Protein AF-U2RLV4-F1 (afdb_monomer)

Structure (mmCIF, N/CA/C/O backbone):
data_AF-U2RLV4-F1
#
_entry.id   AF-U2RLV4-F1
#
loop_
_atom_site.group_PDB
_atom_site.id
_atom_site.type_symbol
_atom_site.label_atom_id
_atom_site.label_alt_id
_atom_site.label_comp_id
_atom_site.label_asym_id
_atom_site.label_entity_id
_atom_site.label_seq_id
_atom_site.pdbx_PDB_ins_code
_atom_site.Cartn_x
_atom_site.Cartn_y
_atom_site.Cartn_z
_atom_site.occupancy
_atom_site.B_iso_or_equiv
_atom_site.auth_seq_id
_atom_site.auth_comp_id
_atom_site.auth_asym_id
_atom_site.auth_atom_id
_atom_site.pdbx_PDB_model_num
ATOM 1 N N . MET A 1 1 ? -2.479 2.840 -6.344 1.00 56.41 1 MET A N 1
ATOM 2 C CA . MET A 1 1 ? -1.034 2.543 -6.340 1.00 56.41 1 MET A CA 1
ATOM 3 C C . MET A 1 1 ? -0.301 3.796 -5.930 1.00 56.41 1 MET A C 1
ATOM 5 O O . MET A 1 1 ? -0.699 4.867 -6.366 1.00 56.41 1 MET A O 1
ATOM 9 N N . THR A 1 2 ? 0.733 3.680 -5.108 1.00 77.38 2 THR A N 1
ATOM 10 C CA . THR A 1 2 ? 1.721 4.752 -4.948 1.00 77.38 2 THR A CA 1
ATOM 11 C C . THR A 1 2 ? 2.861 4.462 -5.911 1.00 77.38 2 THR A C 1
ATOM 13 O O . THR A 1 2 ? 3.389 3.351 -5.895 1.00 77.38 2 THR A O 1
ATOM 16 N N . VAL A 1 3 ? 3.239 5.420 -6.756 1.00 85.50 3 VAL A N 1
ATOM 17 C CA . VAL A 1 3 ? 4.430 5.265 -7.601 1.00 85.50 3 VAL A CA 1
ATOM 18 C C . VAL A 1 3 ? 5.650 5.287 -6.683 1.00 85.50 3 VAL A C 1
ATOM 20 O O . VAL A 1 3 ? 5.864 6.255 -5.956 1.00 85.50 3 VAL A O 1
ATOM 23 N N . SER A 1 4 ? 6.410 4.191 -6.647 1.00 91.88 4 SER A N 1
ATOM 24 C CA . SER A 1 4 ? 7.590 4.095 -5.784 1.00 91.88 4 SER A CA 1
ATOM 25 C C . SER A 1 4 ? 8.798 4.779 -6.425 1.00 91.88 4 SER A C 1
ATOM 27 O O . SER A 1 4 ? 8.940 4.780 -7.647 1.00 91.88 4 SER A O 1
ATOM 29 N N . GLY A 1 5 ? 9.730 5.280 -5.607 1.00 94.44 5 GLY A N 1
ATOM 30 C CA . GLY A 1 5 ? 11.005 5.807 -6.113 1.00 94.44 5 GLY A CA 1
ATOM 31 C C . GLY A 1 5 ? 11.804 4.774 -6.920 1.00 94.44 5 GLY A C 1
ATOM 32 O O . GLY A 1 5 ? 12.506 5.138 -7.855 1.00 94.44 5 GLY A O 1
ATOM 33 N N . ARG A 1 6 ? 11.631 3.473 -6.634 1.00 95.19 6 ARG A N 1
ATOM 34 C CA . ARG A 1 6 ? 12.241 2.380 -7.412 1.00 95.19 6 ARG A CA 1
ATOM 35 C C . ARG A 1 6 ? 11.686 2.299 -8.831 1.00 95.19 6 ARG A C 1
ATOM 37 O O . ARG A 1 6 ? 12.450 2.083 -9.760 1.00 95.19 6 ARG A O 1
ATOM 44 N N . PHE A 1 7 ? 10.379 2.496 -9.000 1.00 96.31 7 PHE A N 1
ATOM 45 C CA . PHE A 1 7 ? 9.758 2.522 -10.324 1.00 96.31 7 PHE A CA 1
ATOM 46 C C . PHE A 1 7 ? 10.239 3.727 -11.141 1.00 96.31 7 PHE A C 1
ATOM 48 O O . PHE A 1 7 ? 10.551 3.590 -12.319 1.00 96.31 7 PHE A O 1
ATOM 55 N N . VAL A 1 8 ? 10.377 4.892 -10.498 1.00 96.69 8 VAL A N 1
ATOM 56 C CA . VAL A 1 8 ? 10.951 6.089 -11.136 1.00 96.69 8 VAL A CA 1
ATOM 57 C C . VAL A 1 8 ? 12.406 5.850 -11.545 1.00 96.69 8 VAL A C 1
ATOM 59 O O . VAL A 1 8 ? 12.776 6.164 -12.671 1.00 96.69 8 VAL A O 1
ATOM 62 N N . ALA A 1 9 ? 13.217 5.248 -10.671 1.00 97.81 9 ALA A N 1
ATOM 63 C CA . ALA A 1 9 ? 14.601 4.898 -10.986 1.00 97.81 9 ALA A CA 1
ATOM 64 C C . ALA A 1 9 ? 14.698 3.887 -12.141 1.00 97.81 9 ALA A C 1
ATOM 66 O O . ALA A 1 9 ? 15.539 4.050 -13.019 1.00 97.81 9 ALA A O 1
ATOM 67 N N . LEU A 1 10 ? 13.813 2.883 -12.179 1.00 97.62 10 LEU A N 1
ATOM 68 C CA . LEU A 1 10 ? 13.721 1.928 -13.287 1.00 97.62 10 LEU A CA 1
ATOM 69 C C . LEU A 1 10 ? 13.411 2.639 -14.609 1.00 97.62 10 LEU A C 1
ATOM 71 O O . LEU A 1 10 ? 14.068 2.376 -15.612 1.00 97.62 10 LEU A O 1
ATOM 75 N N . LEU A 1 11 ? 12.451 3.565 -14.611 1.00 97.88 11 LEU A N 1
ATOM 76 C CA . LEU A 1 11 ? 12.132 4.358 -15.794 1.00 97.88 11 LEU A CA 1
ATOM 77 C C . LEU A 1 11 ? 13.333 5.215 -16.229 1.00 97.88 11 LEU A C 1
ATOM 79 O O . LEU A 1 11 ? 13.688 5.213 -17.405 1.00 97.88 11 LEU A O 1
ATOM 83 N N . ALA A 1 12 ? 13.992 5.887 -15.280 1.00 98.19 12 ALA A N 1
ATOM 84 C CA . ALA A 1 12 ? 15.167 6.719 -15.535 1.00 98.19 12 ALA A CA 1
ATOM 85 C C . ALA A 1 12 ? 16.367 5.919 -16.073 1.00 98.19 12 ALA A C 1
ATOM 87 O O . ALA A 1 12 ? 17.114 6.426 -16.906 1.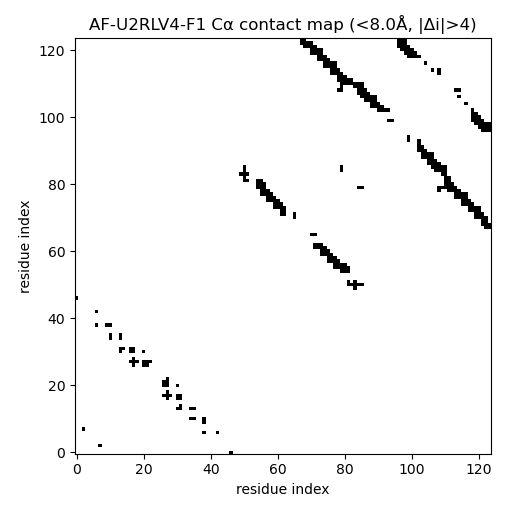00 98.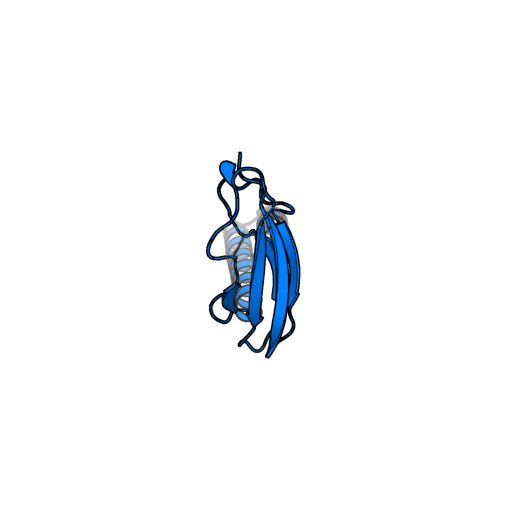19 12 ALA A O 1
ATOM 88 N N . LEU A 1 13 ? 16.528 4.656 -15.666 1.00 98.44 13 LEU A N 1
ATOM 89 C CA . LEU A 1 13 ? 17.571 3.765 -16.188 1.00 98.44 13 LEU A CA 1
ATOM 90 C C . LEU A 1 13 ? 17.461 3.567 -17.712 1.00 98.44 13 LEU A C 1
ATOM 92 O O . LEU A 1 13 ? 18.463 3.294 -18.369 1.00 98.44 13 LEU A O 1
ATOM 96 N N . GLY A 1 14 ? 16.276 3.781 -18.290 1.00 97.38 14 GLY A N 1
ATOM 97 C CA . GLY A 1 14 ? 16.047 3.754 -19.736 1.00 97.38 14 GLY A CA 1
ATOM 98 C C . GLY A 1 14 ? 16.853 4.784 -20.522 1.00 97.38 14 GLY A C 1
ATOM 99 O O . GLY A 1 14 ? 17.055 4.606 -21.719 1.00 97.38 14 GLY A O 1
ATOM 100 N N . VAL A 1 15 ? 17.386 5.820 -19.864 1.00 97.88 15 VAL A N 1
ATOM 101 C CA . VAL A 1 15 ? 18.325 6.763 -20.490 1.00 97.88 15 VAL A CA 1
ATOM 102 C C . VAL A 1 15 ? 19.571 6.039 -21.007 1.00 97.88 15 VAL A C 1
ATOM 104 O O . VAL A 1 15 ? 20.084 6.397 -22.061 1.00 97.88 15 VAL A O 1
ATOM 107 N N . VAL A 1 16 ? 20.034 4.992 -20.317 1.00 98.06 16 VAL A N 1
ATOM 108 C CA . VAL A 1 16 ? 21.256 4.262 -20.684 1.00 98.06 16 VAL A CA 1
ATOM 109 C C . VAL A 1 16 ? 21.163 3.654 -22.092 1.00 98.06 16 VAL A C 1
ATOM 111 O O . VAL A 1 16 ? 21.971 4.038 -22.938 1.00 98.06 16 VAL A O 1
ATOM 114 N N . PRO A 1 17 ? 20.201 2.763 -22.411 1.00 96.19 17 PRO A N 1
ATOM 115 C CA . PRO A 1 17 ? 20.100 2.207 -23.759 1.00 96.19 17 PRO A CA 1
ATOM 116 C C . PRO A 1 17 ? 19.784 3.269 -24.820 1.00 96.19 17 PRO A C 1
ATOM 118 O O . PRO A 1 17 ? 20.278 3.155 -25.936 1.00 96.19 17 PRO A O 1
ATOM 121 N N . VAL A 1 18 ? 19.024 4.319 -24.486 1.00 97.19 18 VAL A N 1
ATOM 122 C CA . VAL A 1 18 ? 18.712 5.411 -25.427 1.00 97.19 18 VAL A CA 1
ATOM 123 C C . VAL A 1 18 ? 19.969 6.181 -25.835 1.00 97.19 18 VAL A C 1
ATOM 125 O O . VAL A 1 18 ? 20.152 6.461 -27.016 1.00 97.19 18 VAL A O 1
ATOM 128 N N . VAL A 1 19 ? 20.852 6.496 -24.883 1.00 97.19 19 VAL A N 1
ATOM 129 C CA . VAL A 1 19 ? 22.115 7.198 -25.159 1.00 97.19 19 VAL A CA 1
ATOM 130 C C . VAL A 1 19 ? 23.091 6.295 -25.909 1.00 97.19 19 VAL A C 1
ATOM 132 O O . VAL A 1 19 ? 23.689 6.730 -26.890 1.00 97.19 19 VAL A O 1
ATOM 135 N N . LEU A 1 20 ? 23.230 5.033 -25.491 1.00 96.56 20 LEU A N 1
ATOM 136 C CA . LEU A 1 20 ? 24.149 4.083 -26.130 1.00 96.56 20 LEU A CA 1
ATOM 137 C C . LEU A 1 20 ? 23.764 3.771 -27.583 1.00 96.56 20 LEU A C 1
ATOM 139 O O . LEU A 1 20 ? 24.641 3.575 -28.418 1.00 96.56 20 LEU A O 1
ATOM 143 N N . LEU A 1 21 ? 22.465 3.752 -27.890 1.00 95.00 21 LEU A N 1
ATOM 144 C CA . LEU A 1 21 ? 21.929 3.525 -29.237 1.00 95.00 21 LEU A CA 1
ATOM 145 C C . LEU A 1 21 ? 21.642 4.835 -29.994 1.00 95.00 21 LEU A C 1
ATOM 147 O O . LEU A 1 21 ? 21.067 4.814 -31.080 1.00 95.00 21 LEU A O 1
ATOM 151 N N . GLY A 1 22 ? 22.065 5.976 -29.440 1.00 90.19 22 GLY A N 1
ATOM 152 C CA . GLY A 1 22 ? 21.796 7.320 -29.955 1.00 90.19 22 GLY A CA 1
ATOM 153 C C . GLY A 1 22 ? 22.484 7.673 -31.275 1.00 90.19 22 GLY A C 1
ATOM 154 O O . GLY A 1 22 ? 22.186 8.721 -31.841 1.00 90.19 22 GLY A O 1
ATOM 155 N N . GLY A 1 23 ? 23.385 6.819 -31.775 1.00 92.06 23 GLY A N 1
ATOM 156 C CA . GLY A 1 23 ? 24.048 7.014 -33.070 1.00 92.06 23 GLY A CA 1
ATOM 157 C C . GLY A 1 23 ? 23.080 6.973 -34.257 1.00 92.06 23 GLY A C 1
ATOM 158 O O . GLY A 1 23 ? 23.329 7.615 -35.274 1.00 92.06 23 GLY A O 1
ATOM 159 N N . GLU A 1 24 ? 21.945 6.288 -34.104 1.00 95.06 24 GLU A N 1
ATOM 160 C CA . GLU A 1 24 ? 20.865 6.255 -35.085 1.00 95.06 24 GLU A CA 1
ATOM 161 C C . GLU A 1 24 ? 19.539 6.601 -34.406 1.00 95.06 24 GLU A C 1
ATOM 163 O O . GLU A 1 24 ? 19.098 5.920 -33.478 1.00 95.06 24 GLU A O 1
ATOM 168 N N . ALA A 1 25 ? 18.854 7.636 -34.900 1.00 93.75 25 ALA A N 1
ATOM 169 C CA . ALA A 1 25 ? 17.606 8.106 -34.295 1.00 93.75 25 ALA A CA 1
ATOM 170 C C . ALA A 1 25 ? 16.546 6.993 -34.191 1.00 93.75 25 ALA A C 1
ATOM 172 O O . ALA A 1 25 ? 15.855 6.887 -33.179 1.00 93.75 25 ALA A O 1
ATOM 173 N N . ALA A 1 26 ? 16.448 6.130 -35.208 1.00 96.50 26 ALA A N 1
ATOM 174 C CA . ALA A 1 26 ? 15.513 5.008 -35.212 1.00 96.50 26 ALA A CA 1
ATOM 175 C C . ALA A 1 26 ? 15.773 4.026 -34.056 1.00 96.50 26 ALA A C 1
ATOM 177 O O . ALA A 1 26 ? 14.831 3.628 -33.369 1.00 96.50 26 ALA A O 1
ATOM 178 N N . LEU A 1 27 ? 17.041 3.685 -33.798 1.00 96.56 27 LEU A N 1
ATOM 179 C CA . LEU A 1 27 ? 17.420 2.792 -32.701 1.00 96.56 27 LEU A CA 1
ATOM 180 C C . LEU A 1 27 ? 17.166 3.441 -31.335 1.00 96.56 27 LEU A C 1
ATOM 182 O O . LEU A 1 27 ? 16.646 2.779 -30.437 1.00 96.56 27 LEU A O 1
ATOM 186 N N . ALA A 1 28 ? 17.444 4.739 -31.188 1.00 95.88 28 ALA A N 1
ATOM 187 C CA . ALA A 1 28 ? 17.177 5.482 -29.956 1.00 95.88 28 ALA A CA 1
ATOM 188 C C . ALA A 1 28 ? 15.678 5.515 -29.599 1.00 95.88 28 ALA A C 1
ATOM 190 O O . ALA A 1 28 ? 15.299 5.233 -28.458 1.00 95.88 28 ALA A O 1
ATOM 191 N N . TYR A 1 29 ? 14.807 5.808 -30.573 1.00 97.25 29 TYR A N 1
ATOM 192 C CA . TYR A 1 29 ? 13.355 5.801 -30.363 1.00 97.25 29 TYR A CA 1
ATOM 193 C C . TYR A 1 29 ? 12.812 4.395 -30.095 1.00 97.25 29 TYR A C 1
ATOM 195 O O . TYR A 1 29 ? 11.953 4.232 -29.225 1.00 97.25 29 TYR A O 1
ATOM 203 N N . ALA A 1 30 ? 13.326 3.376 -30.791 1.00 97.81 30 ALA A N 1
ATOM 204 C CA . ALA A 1 30 ? 12.959 1.987 -30.534 1.00 97.81 30 ALA A CA 1
ATOM 205 C C . ALA A 1 30 ? 13.342 1.560 -29.106 1.00 97.81 30 ALA A C 1
ATOM 207 O O . ALA A 1 30 ? 12.524 0.963 -28.405 1.00 97.81 30 ALA A O 1
ATOM 208 N N . ALA A 1 31 ? 14.542 1.927 -28.645 1.00 97.69 31 ALA A N 1
ATOM 209 C CA . ALA A 1 31 ? 15.010 1.655 -27.289 1.00 97.69 31 ALA A CA 1
ATOM 210 C C . ALA A 1 31 ? 14.137 2.338 -26.227 1.00 97.69 31 ALA A C 1
ATOM 212 O O . ALA A 1 31 ? 13.724 1.692 -25.262 1.00 97.69 31 ALA A O 1
ATOM 213 N N . LEU A 1 32 ? 13.796 3.616 -26.429 1.00 98.00 32 LEU A N 1
ATOM 214 C CA . LEU A 1 32 ? 12.893 4.353 -25.546 1.00 98.00 32 LEU A CA 1
ATOM 215 C C . LEU A 1 32 ? 11.516 3.682 -25.472 1.00 98.00 32 LEU A C 1
ATOM 217 O O . LEU A 1 32 ? 11.014 3.417 -24.379 1.00 98.00 32 LEU A O 1
ATOM 221 N N . GLY A 1 33 ? 10.916 3.388 -26.629 1.00 98.31 33 GLY A N 1
ATOM 222 C CA . GLY A 1 33 ? 9.601 2.755 -26.713 1.00 98.31 33 GLY A CA 1
ATOM 223 C C . GLY A 1 33 ? 9.578 1.393 -26.022 1.00 98.31 33 GLY A C 1
ATOM 224 O O . GLY A 1 33 ? 8.715 1.143 -25.180 1.00 98.31 33 GLY A O 1
ATOM 225 N N . ALA A 1 34 ? 10.569 0.544 -26.305 1.00 98.38 34 ALA A N 1
ATOM 226 C CA . ALA A 1 34 ? 10.712 -0.760 -25.666 1.00 98.38 34 ALA A CA 1
ATOM 227 C C . ALA A 1 34 ? 10.869 -0.640 -24.141 1.00 98.38 34 ALA A C 1
ATOM 229 O O . ALA A 1 34 ? 10.234 -1.389 -23.398 1.00 98.38 34 ALA A O 1
ATOM 230 N N . TRP A 1 35 ? 11.656 0.329 -23.661 1.00 98.56 35 TRP A N 1
ATOM 231 C CA . TRP A 1 35 ? 11.862 0.542 -22.229 1.00 98.56 35 TRP A CA 1
ATOM 232 C 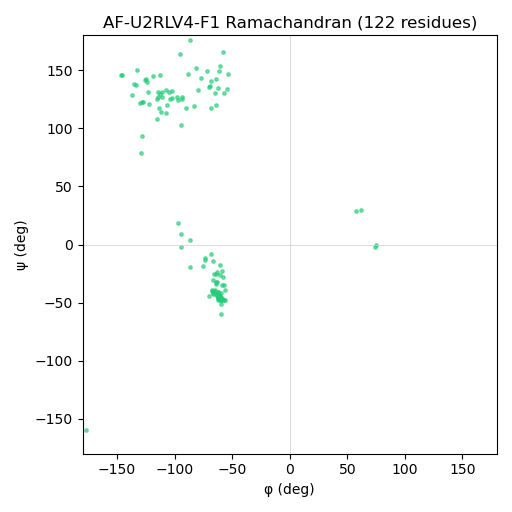C . TRP A 1 35 ? 10.595 1.008 -21.510 1.00 98.56 35 TRP A C 1
ATOM 234 O O . TRP A 1 35 ? 10.266 0.511 -20.430 1.00 98.56 35 TRP A O 1
ATOM 244 N N . VAL A 1 36 ? 9.850 1.937 -22.115 1.00 98.44 36 VAL A N 1
ATOM 245 C CA . VAL A 1 36 ? 8.566 2.403 -21.578 1.00 98.44 36 VAL A CA 1
ATOM 246 C C . VAL A 1 36 ? 7.568 1.251 -21.519 1.00 98.44 36 VAL A C 1
ATOM 248 O O . VAL A 1 36 ? 6.944 1.047 -20.478 1.00 98.44 36 VAL A O 1
ATOM 251 N N . VAL A 1 37 ? 7.455 0.458 -22.588 1.00 98.69 37 VAL A N 1
ATOM 252 C CA . VAL A 1 37 ? 6.587 -0.728 -22.614 1.00 98.69 37 VAL A CA 1
ATOM 253 C C . VAL A 1 37 ? 6.987 -1.716 -21.521 1.00 98.69 37 VAL A C 1
ATOM 255 O O . VAL A 1 37 ? 6.123 -2.168 -20.773 1.00 98.69 37 VAL A O 1
ATOM 258 N N . LEU A 1 38 ? 8.282 -1.999 -21.357 1.00 98.38 38 LEU A N 1
ATOM 259 C CA . LEU A 1 38 ? 8.782 -2.858 -20.284 1.00 98.38 38 LEU A CA 1
ATOM 260 C C . LEU A 1 38 ? 8.378 -2.332 -18.898 1.00 98.38 38 LEU A C 1
ATOM 262 O O . LEU A 1 38 ? 7.846 -3.089 -18.085 1.00 98.38 38 LEU A O 1
ATOM 266 N N . CYS A 1 39 ? 8.575 -1.039 -18.629 1.00 97.94 39 CYS A N 1
ATOM 267 C CA . CYS A 1 39 ? 8.189 -0.425 -17.357 1.00 97.94 39 CYS A CA 1
ATOM 268 C C . CYS A 1 39 ? 6.677 -0.525 -17.113 1.00 97.94 39 CYS A C 1
ATOM 270 O O . CYS A 1 39 ? 6.255 -0.868 -16.009 1.00 97.94 39 CYS A O 1
ATOM 272 N N . LEU A 1 40 ? 5.857 -0.265 -18.135 1.00 97.62 40 LEU A N 1
ATOM 273 C CA . LEU A 1 40 ? 4.401 -0.385 -18.043 1.00 97.62 40 LEU A CA 1
ATOM 274 C C . LEU A 1 40 ? 3.966 -1.825 -17.766 1.00 97.62 40 LEU A C 1
ATOM 276 O O . LEU A 1 40 ? 3.112 -2.039 -16.908 1.00 97.62 40 LEU A O 1
ATOM 280 N N . LEU A 1 41 ? 4.572 -2.809 -18.434 1.00 98.25 41 LEU A N 1
ATOM 281 C CA . LEU A 1 41 ? 4.291 -4.227 -18.205 1.00 98.25 41 LEU A CA 1
ATOM 282 C C . LEU A 1 41 ? 4.649 -4.643 -16.778 1.00 98.25 41 LEU A C 1
ATOM 284 O O . LEU A 1 41 ? 3.823 -5.239 -16.090 1.00 98.25 41 LEU A O 1
ATOM 288 N N . LEU A 1 42 ? 5.841 -4.283 -16.299 1.00 97.19 42 LEU A N 1
ATOM 289 C CA . LEU A 1 42 ? 6.259 -4.578 -14.928 1.00 97.19 42 LEU A CA 1
ATOM 290 C C . LEU A 1 42 ? 5.355 -3.887 -13.896 1.00 97.19 42 LEU A C 1
ATOM 292 O O . LEU A 1 42 ? 4.968 -4.510 -12.910 1.00 97.19 42 LEU A O 1
ATOM 296 N N . GLY A 1 43 ? 4.962 -2.634 -14.141 1.00 96.62 43 GLY A N 1
ATOM 297 C CA . GLY A 1 43 ? 4.017 -1.907 -13.292 1.00 96.62 43 GLY A CA 1
ATOM 298 C C . GLY A 1 43 ? 2.615 -2.525 -13.290 1.00 96.62 43 GLY A C 1
ATOM 299 O O . GLY A 1 43 ? 1.977 -2.612 -12.241 1.00 96.62 43 GLY A O 1
ATOM 300 N N . ALA A 1 44 ? 2.140 -3.006 -14.439 1.00 96.38 44 ALA A N 1
ATOM 301 C CA . ALA A 1 44 ? 0.871 -3.717 -14.542 1.00 96.38 44 ALA A CA 1
ATOM 302 C C . ALA A 1 44 ? 0.919 -5.062 -13.805 1.00 96.38 44 ALA A C 1
ATOM 304 O O . ALA A 1 44 ? -0.024 -5.393 -13.091 1.00 96.38 44 ALA A O 1
ATOM 305 N N . ILE A 1 45 ? 2.019 -5.810 -13.918 1.00 96.31 45 ILE A N 1
ATOM 306 C CA . ILE A 1 45 ? 2.230 -7.053 -13.166 1.00 96.31 45 ILE A CA 1
ATOM 307 C C . ILE A 1 45 ? 2.221 -6.765 -11.661 1.00 96.31 45 ILE A C 1
ATOM 309 O O . ILE A 1 45 ? 1.490 -7.429 -10.927 1.00 96.31 45 ILE A O 1
ATOM 313 N N . ASP A 1 46 ? 2.957 -5.749 -11.202 1.00 94.62 46 ASP A N 1
ATOM 314 C CA . ASP A 1 46 ? 2.958 -5.321 -9.797 1.00 94.62 46 ASP A CA 1
ATOM 315 C C . ASP A 1 46 ? 1.539 -4.982 -9.309 1.00 94.62 46 ASP A C 1
ATOM 317 O O . ASP A 1 46 ? 1.081 -5.518 -8.297 1.00 94.62 46 ASP A O 1
ATOM 321 N N . LEU A 1 47 ? 0.784 -4.188 -10.079 1.00 92.62 47 LEU A N 1
ATOM 322 C CA . LEU A 1 47 ? -0.609 -3.848 -9.771 1.00 92.62 47 LEU A CA 1
ATOM 323 C C . LEU A 1 47 ? -1.505 -5.080 -9.680 1.00 92.62 47 LEU A C 1
ATOM 325 O O . LEU A 1 47 ? -2.296 -5.217 -8.744 1.00 92.62 47 LEU A O 1
ATOM 329 N N . VAL A 1 48 ? -1.401 -5.962 -10.672 1.00 93.31 48 VAL A N 1
ATOM 330 C CA . VAL A 1 48 ? -2.216 -7.169 -10.768 1.00 93.31 48 VAL A CA 1
ATOM 331 C C . VAL A 1 48 ? -1.881 -8.125 -9.644 1.00 93.31 48 VAL A C 1
ATOM 333 O O . VAL A 1 48 ? -2.794 -8.828 -9.225 1.00 93.31 48 VAL A O 1
ATOM 336 N N . LEU A 1 49 ? -0.645 -8.154 -9.135 1.00 92.94 49 LEU A N 1
ATOM 337 C CA . LEU A 1 49 ? -0.208 -8.982 -8.007 1.00 92.94 49 LEU A CA 1
ATOM 338 C C . LEU A 1 49 ? -0.443 -8.333 -6.637 1.00 92.94 49 LEU A C 1
ATOM 340 O O . LEU A 1 49 ? -0.528 -9.052 -5.642 1.00 92.94 49 LEU A O 1
ATOM 344 N N . ALA A 1 50 ? -0.621 -7.016 -6.558 1.00 92.69 50 ALA A N 1
ATOM 345 C CA . ALA A 1 50 ? -0.869 -6.319 -5.301 1.00 92.69 50 ALA A CA 1
ATOM 346 C C . ALA A 1 50 ? -2.172 -6.779 -4.616 1.00 92.69 50 ALA A C 1
ATOM 348 O O . ALA A 1 50 ? -3.153 -7.181 -5.252 1.00 92.69 50 ALA A O 1
ATOM 349 N N . ALA A 1 51 ? -2.209 -6.725 -3.283 1.00 93.69 51 ALA A N 1
ATOM 350 C CA . 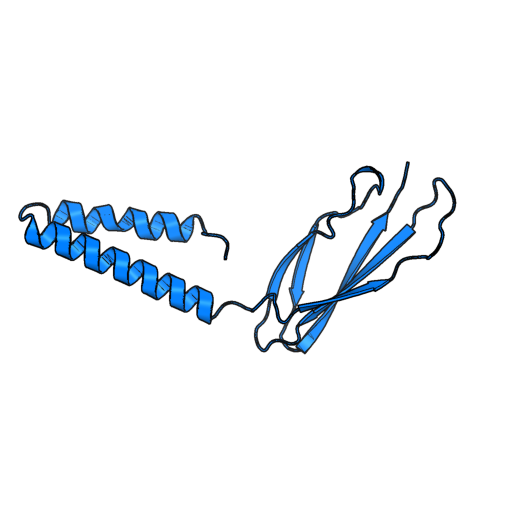ALA A 1 51 ? -3.442 -6.956 -2.536 1.00 93.69 51 ALA A CA 1
ATOM 351 C C . ALA A 1 51 ? -4.428 -5.795 -2.761 1.00 93.69 51 ALA A C 1
ATOM 353 O O . ALA A 1 51 ? -4.038 -4.630 -2.737 1.00 93.69 51 ALA A O 1
ATOM 354 N N . SER A 1 52 ? -5.710 -6.108 -2.982 1.00 92.88 52 SER A N 1
ATOM 355 C CA . SER A 1 52 ? -6.732 -5.095 -3.273 1.00 92.88 52 SER A CA 1
ATOM 356 C C . SER A 1 52 ? -7.269 -4.459 -1.985 1.00 92.88 52 SER A C 1
ATOM 358 O O . SER A 1 52 ? -7.910 -5.162 -1.201 1.00 92.88 52 SER A O 1
ATOM 360 N N . PRO A 1 53 ? -7.123 -3.133 -1.780 1.00 91.69 53 PRO A N 1
ATOM 361 C CA . PRO A 1 53 ? -7.698 -2.444 -0.621 1.00 91.69 53 PRO A CA 1
ATOM 362 C C . PRO A 1 53 ? -9.230 -2.504 -0.588 1.00 91.69 53 PRO A C 1
ATOM 364 O O . PRO A 1 53 ? -9.830 -2.421 0.474 1.00 91.69 53 PRO A O 1
ATOM 367 N N . ARG A 1 54 ? -9.876 -2.706 -1.746 1.00 94.75 54 ARG A N 1
ATOM 368 C CA . ARG A 1 54 ? -11.340 -2.852 -1.854 1.00 94.75 54 ARG A CA 1
ATOM 369 C C . ARG A 1 54 ? -11.866 -4.130 -1.193 1.00 94.75 54 ARG A C 1
ATOM 371 O O . ARG A 1 54 ? -13.067 -4.278 -1.020 1.00 94.75 54 ARG A O 1
ATOM 378 N N . ARG A 1 55 ? -10.977 -5.074 -0.870 1.00 96.62 55 ARG A N 1
ATOM 379 C CA . ARG A 1 55 ? -11.283 -6.313 -0.141 1.00 96.62 55 ARG A CA 1
ATOM 380 C C . ARG A 1 55 ? -10.974 -6.194 1.356 1.00 96.62 55 ARG A C 1
ATOM 382 O O . ARG A 1 55 ? -10.810 -7.203 2.033 1.00 96.62 55 ARG A O 1
ATOM 389 N N . VAL A 1 56 ? -10.855 -4.973 1.871 1.00 97.25 56 VAL A N 1
ATOM 390 C CA . VAL A 1 56 ? -10.677 -4.718 3.300 1.00 97.25 56 VAL A CA 1
ATOM 391 C C . VAL A 1 56 ? -12.002 -4.262 3.887 1.00 97.25 56 VAL A C 1
ATOM 393 O O . VAL A 1 56 ? -12.597 -3.302 3.406 1.00 97.25 56 VAL A O 1
ATOM 396 N N . VAL A 1 57 ? -12.447 -4.950 4.933 1.00 97.94 57 VAL A N 1
ATOM 397 C CA . VAL A 1 57 ? -13.600 -4.546 5.743 1.00 97.94 57 VAL A CA 1
ATOM 398 C C . VAL A 1 57 ? -13.078 -3.926 7.031 1.00 97.94 57 VAL A C 1
ATOM 400 O O . VAL A 1 57 ? -12.186 -4.486 7.675 1.00 97.94 57 VAL A O 1
ATOM 403 N N . LEU A 1 58 ? -13.622 -2.762 7.376 1.00 97.25 58 LEU A N 1
ATOM 404 C CA . LEU A 1 58 ? -13.273 -2.002 8.569 1.00 97.25 58 LEU A CA 1
ATOM 405 C C . LEU A 1 58 ? -14.481 -1.957 9.501 1.00 97.25 58 LEU A C 1
ATOM 407 O O . LEU A 1 58 ? -15.558 -1.531 9.094 1.00 97.25 58 LEU A O 1
ATOM 411 N N . GLU A 1 59 ? -14.284 -2.357 10.750 1.00 97.69 59 GLU A N 1
ATOM 412 C CA . GLU A 1 59 ? -15.269 -2.211 11.822 1.00 97.69 59 GLU A CA 1
ATOM 413 C C . GLU A 1 59 ? -14.620 -1.426 12.958 1.00 97.69 59 GLU A C 1
ATOM 415 O O . GLU A 1 59 ? -13.500 -1.736 13.367 1.00 97.69 59 GLU A O 1
ATOM 420 N N . ARG A 1 60 ? -15.305 -0.401 13.467 1.00 95.88 60 ARG A N 1
ATOM 421 C CA . ARG A 1 60 ? -14.817 0.417 14.580 1.00 95.88 60 ARG A CA 1
ATOM 422 C C . ARG A 1 60 ? -15.674 0.165 15.812 1.00 95.88 60 ARG A C 1
ATOM 424 O O . ARG A 1 60 ? -16.894 0.261 15.738 1.00 95.88 60 ARG A O 1
ATOM 431 N N . SER A 1 61 ? -15.018 -0.088 16.936 1.00 96.12 61 SER A N 1
ATOM 432 C CA . SER A 1 61 ? -15.617 -0.102 18.266 1.00 96.12 61 SER A CA 1
ATOM 433 C C . SER A 1 61 ? -15.007 1.031 19.085 1.00 96.12 61 SER A C 1
ATOM 435 O O . SER A 1 61 ? -13.788 1.153 19.183 1.00 96.12 61 SER A O 1
ATOM 437 N N . ILE A 1 62 ? -15.848 1.901 19.632 1.00 94.44 62 ILE A N 1
ATOM 438 C CA . ILE A 1 62 ? 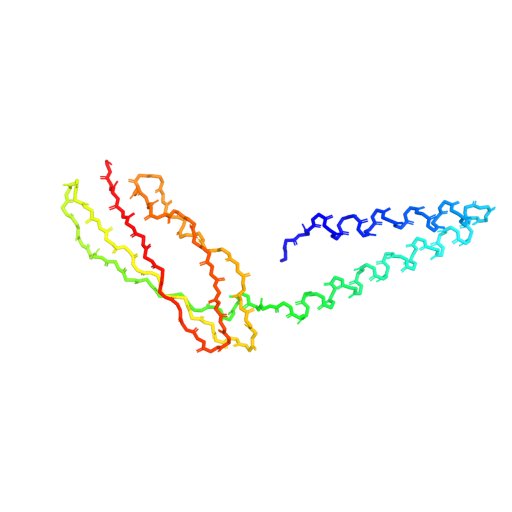-15.442 3.038 20.461 1.00 94.44 62 ILE A CA 1
ATOM 439 C C . ILE A 1 62 ? -16.520 3.267 21.529 1.00 94.44 62 ILE A C 1
ATOM 441 O O . ILE A 1 62 ? -17.702 3.042 21.244 1.00 94.44 62 ILE A O 1
ATOM 445 N N . PRO A 1 63 ? -16.165 3.704 22.753 1.00 91.50 63 PRO A N 1
ATOM 446 C CA . PRO A 1 63 ? -17.154 4.082 23.750 1.00 91.50 63 PRO A CA 1
ATOM 447 C C . PRO A 1 63 ? -18.129 5.132 23.211 1.00 91.50 63 PRO A C 1
ATOM 449 O O . PRO A 1 63 ? -17.718 6.139 22.642 1.00 91.50 63 PRO A O 1
ATOM 452 N N . ALA A 1 64 ? -19.427 4.929 23.448 1.00 89.62 64 ALA A N 1
ATOM 453 C CA . ALA A 1 64 ? -20.462 5.877 23.026 1.00 89.62 64 ALA A CA 1
ATOM 454 C C . ALA A 1 64 ? -20.367 7.232 23.751 1.00 89.62 64 ALA A C 1
ATOM 456 O O . ALA A 1 64 ? -20.848 8.245 23.251 1.00 89.62 64 ALA A O 1
ATOM 457 N N . ARG A 1 65 ? -19.783 7.243 24.956 1.00 86.94 65 ARG A N 1
ATOM 458 C CA . ARG A 1 65 ? -19.546 8.434 25.778 1.00 86.94 65 ARG A CA 1
ATOM 459 C C . ARG A 1 65 ? -18.241 8.270 26.550 1.00 86.94 65 ARG A C 1
ATOM 461 O O . ARG A 1 65 ? -17.932 7.172 27.010 1.00 86.94 65 ARG A O 1
ATOM 468 N N . VAL A 1 66 ? -17.533 9.375 26.748 1.00 88.38 66 VAL A N 1
ATOM 469 C CA . VAL A 1 66 ? -16.351 9.481 27.612 1.00 88.38 66 VAL A CA 1
ATOM 470 C C . VAL A 1 66 ? -16.495 10.726 28.490 1.00 88.38 66 VAL A C 1
ATOM 472 O O . VAL A 1 66 ? -17.180 11.677 28.114 1.00 88.38 66 VAL A O 1
ATOM 475 N N . ARG A 1 67 ? -15.914 10.708 29.693 1.00 87.56 67 ARG A N 1
ATOM 476 C CA . ARG A 1 67 ? -15.865 11.901 30.552 1.00 87.56 67 ARG A CA 1
ATOM 477 C C . ARG A 1 67 ? -14.874 12.911 29.970 1.00 87.56 67 ARG A C 1
ATOM 479 O O . ARG A 1 67 ? -13.881 12.514 29.368 1.00 87.56 67 ARG A O 1
ATOM 486 N N . LEU A 1 68 ? -15.117 14.202 30.190 1.00 82.50 68 LEU A N 1
ATOM 487 C CA . LEU A 1 68 ? -14.168 15.246 29.800 1.00 82.50 68 LEU A CA 1
ATOM 488 C C . LEU A 1 68 ? -12.802 14.990 30.462 1.00 82.50 68 LEU A C 1
ATOM 490 O O . LEU A 1 68 ? -12.744 14.723 31.663 1.00 82.50 68 LEU A O 1
ATOM 494 N N . GLY A 1 69 ? -11.728 15.025 29.669 1.00 80.88 69 GLY A N 1
ATOM 495 C CA . GLY A 1 69 ? -10.357 14.754 30.117 1.00 80.88 69 GLY A CA 1
ATOM 496 C C . GLY A 1 69 ? -10.023 13.278 30.378 1.00 80.88 69 GLY A C 1
ATOM 497 O O . GLY A 1 69 ? -8.887 12.976 30.741 1.00 80.88 69 GLY A O 1
ATOM 498 N N . ALA A 1 70 ? -10.969 12.348 30.203 1.00 87.19 70 ALA A N 1
ATOM 499 C CA . ALA A 1 70 ? -10.696 10.918 30.327 1.00 87.19 70 ALA A CA 1
ATOM 500 C C . ALA A 1 70 ? -10.233 10.313 28.994 1.00 87.19 70 ALA A C 1
ATOM 502 O O . ALA A 1 70 ? -10.682 10.705 27.917 1.00 87.19 70 ALA A O 1
ATOM 503 N N . GLU A 1 71 ? -9.350 9.318 29.080 1.00 92.44 71 GLU A N 1
ATOM 504 C CA . GLU A 1 71 ? -8.908 8.549 27.918 1.00 92.44 71 GLU A CA 1
ATOM 505 C C . GLU A 1 71 ? -10.046 7.655 27.397 1.00 92.44 71 GLU A C 1
ATOM 507 O O . GLU A 1 71 ? -10.728 6.979 28.172 1.00 92.44 71 GLU A O 1
ATOM 512 N N . ALA A 1 72 ? -10.237 7.632 26.077 1.00 94.00 72 ALA A N 1
ATOM 513 C CA . ALA A 1 72 ? -11.094 6.669 25.390 1.00 94.00 72 ALA A CA 1
ATOM 514 C C . ALA A 1 72 ? -10.248 5.743 24.516 1.00 94.00 72 ALA A C 1
ATOM 516 O O . ALA A 1 72 ? -9.263 6.162 23.918 1.00 94.00 72 ALA A O 1
ATOM 517 N N . VAL A 1 73 ? -10.657 4.483 24.393 1.00 95.88 73 VAL A N 1
ATOM 518 C CA . VAL A 1 73 ? -9.976 3.508 23.537 1.00 95.88 73 VAL A CA 1
ATOM 519 C C . VAL A 1 73 ? -10.822 3.258 22.293 1.00 95.88 73 VAL A C 1
ATOM 521 O O . VAL A 1 73 ? -11.964 2.820 22.399 1.00 95.88 73 VAL A O 1
ATOM 524 N N . SER A 1 74 ? -10.266 3.530 21.114 1.00 95.94 74 SER A N 1
ATOM 525 C CA . SER A 1 74 ? -10.844 3.141 19.825 1.00 95.94 74 SER A CA 1
ATOM 526 C C . SER A 1 74 ? -10.188 1.851 19.348 1.00 95.94 74 SER A C 1
ATOM 528 O O . SER A 1 74 ? -8.969 1.785 19.180 1.00 95.94 74 SER A O 1
ATOM 530 N N . GLU A 1 75 ? -10.996 0.837 19.072 1.00 97.19 75 GLU A N 1
ATOM 531 C CA . GLU A 1 75 ? -10.571 -0.399 18.427 1.00 97.19 75 GLU A CA 1
ATOM 532 C C . GLU A 1 75 ? -11.022 -0.394 16.965 1.00 97.19 75 GLU A C 1
ATOM 534 O O . GLU A 1 75 ? -12.201 -0.227 16.656 1.00 97.19 75 GLU A O 1
ATOM 539 N N . LEU A 1 76 ? -10.078 -0.593 16.051 1.00 97.38 76 LEU A N 1
ATOM 540 C CA . LEU A 1 76 ? -10.331 -0.752 14.626 1.00 97.38 76 LEU A CA 1
ATOM 541 C C . LEU A 1 76 ? -10.012 -2.192 14.224 1.00 97.38 76 LEU A C 1
ATOM 543 O O . LEU A 1 76 ? -8.858 -2.625 14.251 1.00 97.38 76 LEU A O 1
ATOM 547 N N . PHE A 1 77 ? -11.035 -2.937 13.826 1.00 97.94 77 PHE A N 1
ATOM 548 C CA . PHE A 1 77 ? -10.894 -4.272 13.267 1.00 97.94 77 PHE A CA 1
ATOM 549 C C . PHE A 1 77 ? -10.735 -4.171 11.753 1.00 97.94 77 PHE A C 1
ATOM 551 O O . PHE A 1 77 ? -11.626 -3.712 11.040 1.00 97.94 77 PHE A O 1
ATOM 558 N N . VAL A 1 78 ? -9.587 -4.625 11.261 1.00 98.12 78 VAL A N 1
ATOM 559 C CA . VAL A 1 78 ? -9.235 -4.644 9.842 1.00 98.12 78 VAL A CA 1
ATOM 560 C C . VAL A 1 78 ? -9.280 -6.088 9.365 1.00 98.12 78 VAL A C 1
ATOM 562 O O . VAL A 1 78 ? -8.472 -6.910 9.799 1.00 98.12 78 VAL A O 1
ATOM 565 N N . THR A 1 79 ? -10.228 -6.407 8.487 1.00 98.44 79 THR A N 1
ATOM 566 C CA . THR A 1 79 ? -10.431 -7.763 7.956 1.00 98.44 79 THR A CA 1
ATOM 567 C C . THR A 1 79 ? -10.065 -7.808 6.484 1.00 98.44 79 THR A C 1
ATOM 569 O O . THR A 1 79 ? -10.592 -7.027 5.695 1.00 98.44 79 THR A O 1
ATOM 572 N N . ASN A 1 80 ? -9.193 -8.733 6.095 1.00 98.38 80 ASN A N 1
ATOM 573 C CA . ASN A 1 80 ? -8.854 -8.967 4.697 1.00 98.38 80 ASN A CA 1
ATOM 574 C C . ASN A 1 80 ? -9.721 -10.090 4.134 1.00 98.38 80 ASN A C 1
ATOM 576 O O . ASN A 1 80 ? -9.450 -11.265 4.356 1.00 98.38 80 ASN A O 1
ATOM 580 N N . THR A 1 81 ? -10.742 -9.730 3.362 1.00 98.31 81 THR A N 1
ATOM 581 C CA . THR A 1 81 ? -11.608 -10.690 2.656 1.00 98.31 81 THR A CA 1
ATOM 582 C C . THR A 1 81 ? -11.038 -11.093 1.291 1.00 98.31 81 THR A C 1
ATOM 584 O O . THR A 1 81 ? -11.669 -11.815 0.519 1.00 98.31 81 THR A O 1
ATOM 587 N N . GLY A 1 82 ? -9.842 -10.604 0.957 1.00 97.06 82 GLY A N 1
ATOM 588 C CA . GLY A 1 82 ? -9.119 -10.923 -0.262 1.00 97.06 82 GLY A CA 1
ATOM 589 C C . GLY A 1 82 ? -8.254 -12.177 -0.138 1.00 97.06 82 GLY A C 1
ATOM 590 O O . GLY A 1 82 ? -8.103 -12.776 0.920 1.00 97.06 82 GLY A O 1
ATOM 591 N N . ARG A 1 83 ? -7.636 -12.553 -1.263 1.00 96.81 83 ARG A N 1
ATOM 592 C CA . ARG A 1 83 ? -6.784 -13.752 -1.388 1.00 96.81 83 ARG A CA 1
ATOM 593 C C . ARG A 1 83 ? -5.291 -13.485 -1.178 1.00 96.81 83 ARG A C 1
ATOM 595 O O . ARG A 1 83 ? -4.492 -14.406 -1.289 1.00 96.81 83 ARG A O 1
ATOM 602 N N . ARG A 1 84 ? -4.893 -12.231 -0.951 1.00 96.69 84 ARG A N 1
ATOM 603 C CA . ARG A 1 84 ? -3.483 -11.818 -0.880 1.00 96.69 84 ARG A CA 1
ATOM 604 C C . ARG A 1 84 ? -3.188 -11.104 0.421 1.00 96.69 84 ARG A C 1
ATOM 606 O O . ARG A 1 84 ? -4.010 -10.317 0.879 1.00 96.69 84 ARG A O 1
ATOM 613 N N . THR A 1 85 ? -2.003 -11.342 0.967 1.00 96.81 85 THR A N 1
ATOM 614 C CA . THR A 1 85 ? -1.519 -10.682 2.181 1.00 96.81 85 THR A CA 1
ATOM 615 C C . THR A 1 85 ? -1.339 -9.185 1.957 1.00 96.81 85 THR A C 1
ATOM 617 O O . THR A 1 85 ? -0.677 -8.764 1.009 1.00 96.81 85 THR A O 1
ATOM 620 N N . ILE A 1 86 ? -1.889 -8.382 2.863 1.00 96.56 86 ILE A N 1
ATOM 621 C CA . ILE A 1 86 ? -1.679 -6.938 2.919 1.00 96.56 86 ILE A CA 1
ATOM 622 C C . ILE A 1 86 ? -0.530 -6.664 3.887 1.00 96.56 86 ILE A C 1
ATOM 624 O O . ILE A 1 86 ? -0.555 -7.087 5.044 1.00 96.56 86 ILE A O 1
ATOM 628 N N . ARG A 1 87 ? 0.479 -5.939 3.408 1.00 95.06 87 ARG A N 1
ATOM 629 C CA . ARG A 1 87 ? 1.581 -5.418 4.219 1.00 95.06 87 ARG A CA 1
ATOM 630 C C . ARG A 1 87 ? 1.610 -3.912 4.047 1.00 95.06 87 ARG A C 1
ATOM 632 O O . ARG A 1 87 ? 1.721 -3.433 2.922 1.00 95.06 87 ARG A O 1
ATOM 639 N N . GLY A 1 88 ? 1.475 -3.168 5.132 1.00 93.12 88 GLY A N 1
ATOM 640 C CA . GLY A 1 88 ? 1.412 -1.719 5.034 1.00 93.12 88 GLY A CA 1
ATOM 641 C C . GLY A 1 88 ? 1.327 -1.028 6.378 1.00 93.12 88 GLY A C 1
ATOM 642 O O . GLY A 1 88 ? 1.681 -1.585 7.412 1.00 93.12 88 GLY A O 1
ATOM 643 N N . THR A 1 89 ? 0.855 0.211 6.342 1.00 94.94 89 THR A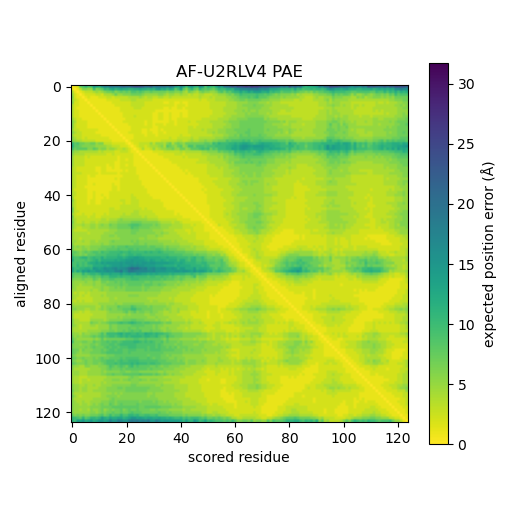 N 1
ATOM 644 C CA . THR A 1 89 ? 0.567 0.996 7.539 1.00 94.94 89 THR A CA 1
ATOM 645 C C . THR A 1 89 ? -0.881 1.446 7.486 1.00 94.94 89 THR A C 1
ATOM 647 O O . THR A 1 89 ? -1.383 1.807 6.422 1.00 94.94 89 THR A O 1
ATOM 650 N N . VAL A 1 90 ? -1.556 1.404 8.627 1.00 95.00 90 VAL A N 1
ATOM 651 C CA . VAL A 1 90 ? -2.900 1.954 8.788 1.00 95.00 90 VAL A CA 1
ATOM 652 C C . VAL A 1 90 ? -2.779 3.255 9.554 1.00 95.00 90 VAL A C 1
ATOM 654 O O . VAL A 1 90 ? -2.106 3.317 10.582 1.00 95.00 90 VAL A O 1
ATOM 657 N N . ARG A 1 91 ? -3.427 4.294 9.037 1.00 94.19 91 ARG A N 1
ATOM 658 C CA . ARG A 1 91 ? -3.619 5.565 9.724 1.00 94.19 91 ARG A CA 1
ATOM 659 C C . ARG A 1 91 ? -5.106 5.705 9.997 1.00 94.19 91 ARG A C 1
ATOM 661 O O . ARG A 1 91 ? -5.877 5.775 9.048 1.00 94.19 91 ARG A O 1
ATOM 668 N N . ASP A 1 92 ? -5.478 5.769 11.270 1.00 91.81 92 ASP A N 1
ATOM 669 C CA . ASP A 1 92 ? -6.889 5.855 11.674 1.00 91.81 92 ASP A CA 1
ATOM 670 C C . ASP A 1 92 ? -7.502 7.247 11.410 1.00 91.81 92 ASP A C 1
ATOM 672 O O . ASP A 1 92 ? -8.713 7.425 11.401 1.00 91.81 92 ASP A O 1
ATOM 676 N N . ALA A 1 93 ? -6.640 8.232 11.132 1.00 92.62 93 ALA A N 1
ATOM 677 C CA . ALA A 1 93 ? -6.990 9.565 10.637 1.00 92.62 93 ALA A CA 1
ATOM 678 C C . ALA A 1 93 ? -7.958 10.365 11.530 1.00 92.62 93 ALA A C 1
ATOM 680 O O . ALA A 1 93 ? -8.662 11.239 11.034 1.00 92.62 93 A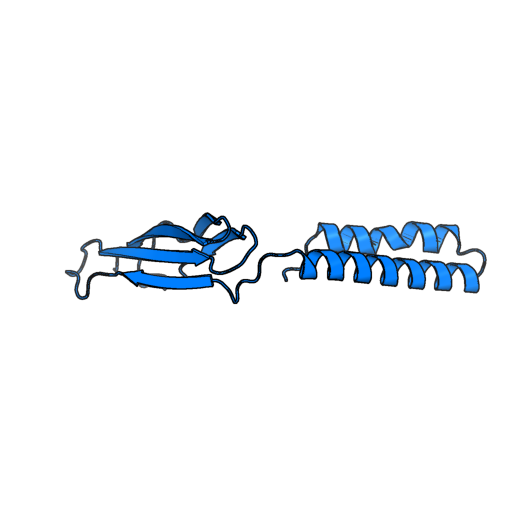LA A O 1
ATOM 681 N N . TRP A 1 94 ? -7.926 10.119 12.841 1.00 93.44 94 TRP A N 1
ATOM 682 C CA . TRP A 1 94 ? -8.543 10.997 13.830 1.00 93.44 94 TRP A CA 1
ATOM 683 C C . TRP A 1 94 ? -8.060 12.445 13.688 1.00 93.44 94 TRP A C 1
ATOM 685 O O . TRP A 1 94 ? -6.904 12.705 13.333 1.00 93.44 94 TRP A O 1
ATOM 695 N N . GLU A 1 95 ? -8.957 13.376 13.996 1.00 91.81 95 GLU A N 1
ATOM 696 C CA . GLU A 1 95 ? -8.642 14.796 14.114 1.00 91.81 95 GLU A CA 1
ATOM 697 C C . GLU A 1 95 ? -7.596 15.064 15.215 1.00 91.81 95 GLU A C 1
ATOM 699 O O . GLU A 1 95 ? -7.497 14.292 16.176 1.00 91.81 95 GLU A O 1
ATOM 704 N N . PRO A 1 96 ? -6.809 16.152 15.115 1.00 90.31 96 PRO A N 1
ATOM 705 C CA . PRO A 1 96 ? -5.782 16.472 16.109 1.00 90.31 96 PRO A CA 1
ATOM 706 C C . PRO A 1 96 ? -6.317 16.623 17.544 1.00 90.31 96 PRO A C 1
ATOM 708 O O . PRO A 1 96 ? -5.641 16.219 18.490 1.00 90.31 96 PRO A O 1
ATOM 711 N N . SER A 1 97 ? -7.532 17.157 17.707 1.00 90.75 97 SER A N 1
ATOM 712 C CA . SER A 1 97 ? -8.224 17.323 18.997 1.00 90.75 97 SER A CA 1
ATOM 713 C C . SER A 1 97 ? -8.475 16.002 19.719 1.00 90.75 97 SER A C 1
ATOM 715 O O . SER A 1 97 ? -8.511 15.985 20.940 1.00 90.75 97 SER A O 1
ATOM 717 N N . ALA A 1 98 ? -8.576 14.876 19.005 1.00 91.19 98 ALA A N 1
ATOM 718 C CA . ALA A 1 98 ? -8.808 13.571 19.620 1.00 91.19 98 ALA A CA 1
ATOM 719 C C . ALA A 1 98 ? -7.574 13.005 20.353 1.00 91.19 98 ALA A C 1
ATOM 721 O O . ALA A 1 98 ? -7.688 11.994 21.046 1.00 91.19 98 ALA A O 1
ATOM 722 N N . GLY A 1 99 ? -6.383 13.596 20.182 1.00 92.56 99 GLY A N 1
ATOM 723 C CA . GLY A 1 99 ? -5.161 13.149 20.866 1.00 92.56 99 GLY A CA 1
ATOM 724 C C . GLY A 1 99 ? -4.740 11.709 20.526 1.00 92.56 99 GLY A C 1
ATOM 725 O O . GLY A 1 99 ? -4.169 11.010 21.364 1.00 92.56 99 GLY A O 1
ATOM 726 N N . ALA A 1 100 ? -5.058 11.240 19.315 1.00 94.44 100 ALA A N 1
ATOM 727 C CA . ALA A 1 100 ? -4.949 9.837 18.921 1.00 94.44 100 ALA A CA 1
ATOM 728 C C . ALA A 1 100 ? -3.509 9.294 18.917 1.00 94.44 100 ALA A C 1
ATOM 730 O O . ALA A 1 100 ? -2.666 9.742 18.134 1.00 94.44 100 ALA A O 1
ATOM 731 N N . THR A 1 101 ? -3.254 8.259 19.724 1.00 94.94 101 THR A N 1
ATOM 732 C CA . THR A 1 101 ? -1.924 7.652 19.879 1.00 94.94 101 THR A CA 1
ATOM 733 C C . THR A 1 101 ? -1.977 6.111 19.893 1.00 94.94 101 THR A C 1
ATOM 735 O O . THR A 1 101 ? -2.733 5.542 20.681 1.00 94.94 101 THR A O 1
ATOM 738 N N . PRO A 1 102 ? -1.167 5.405 19.072 1.00 94.56 102 PRO A N 1
ATOM 739 C CA . PRO A 1 102 ? -0.362 5.928 17.966 1.00 94.56 102 PRO A CA 1
ATOM 740 C C . PRO A 1 102 ? -1.230 6.229 16.722 1.00 94.56 102 PRO A C 1
ATOM 742 O O . PRO A 1 102 ? -2.129 5.453 16.390 1.00 94.56 102 PRO A O 1
ATOM 745 N N . PRO A 1 103 ? -0.938 7.303 15.961 1.00 90.25 103 PRO A N 1
ATOM 746 C CA . PRO A 1 103 ? -1.744 7.707 14.803 1.00 90.25 103 PRO A CA 1
ATOM 747 C C . PRO A 1 103 ? -1.535 6.818 13.566 1.00 90.25 103 PRO A C 1
ATOM 749 O O . PRO A 1 103 ? -2.345 6.847 12.636 1.00 90.25 103 PRO A O 1
ATOM 752 N N . ARG A 1 104 ? -0.430 6.060 13.521 1.00 95.50 104 ARG A N 1
ATOM 753 C CA . ARG A 1 104 ? -0.092 5.108 12.457 1.00 95.50 104 ARG A CA 1
ATOM 754 C C . ARG A 1 104 ? 0.419 3.812 13.064 1.00 95.50 104 ARG A C 1
ATOM 756 O O . ARG A 1 104 ? 1.219 3.850 13.993 1.00 95.50 104 ARG A O 1
ATOM 763 N N . GLN A 1 105 ? -0.004 2.684 12.509 1.00 96.56 105 GLN A N 1
ATOM 764 C CA . GLN A 1 105 ? 0.382 1.354 12.978 1.00 96.56 105 GLN A CA 1
ATOM 765 C C . GLN A 1 105 ? 0.783 0.482 11.792 1.00 96.56 105 GLN A C 1
ATOM 767 O O . GLN A 1 105 ? 0.138 0.521 10.741 1.00 96.56 105 GLN A O 1
ATOM 772 N N . ALA A 1 106 ? 1.863 -0.287 11.939 1.00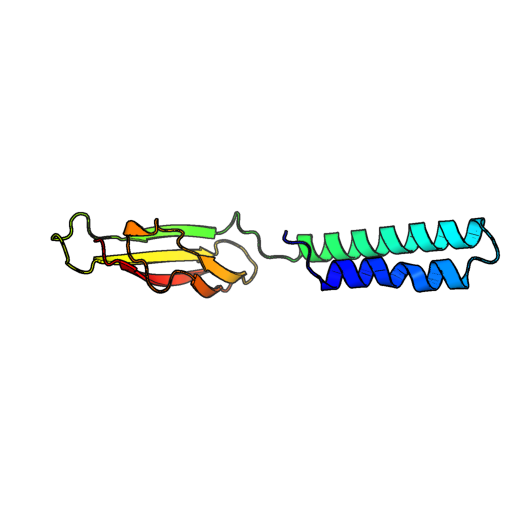 96.81 106 ALA A N 1
ATOM 773 C CA . ALA A 1 106 ? 2.247 -1.283 10.946 1.00 96.81 106 ALA A CA 1
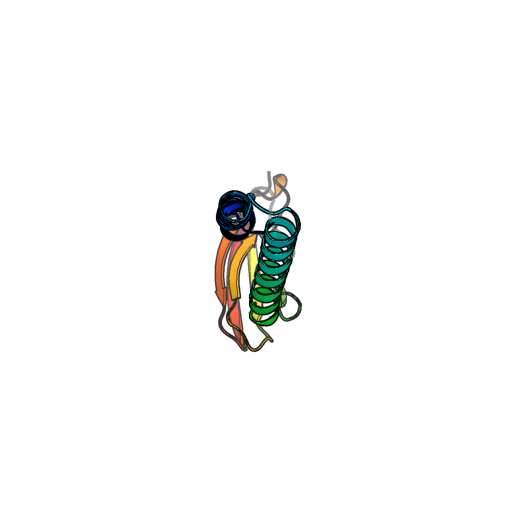ATOM 774 C C . ALA A 1 106 ? 1.220 -2.423 10.930 1.00 96.81 106 ALA A C 1
ATOM 776 O O . ALA A 1 106 ? 0.728 -2.850 11.972 1.00 96.81 106 ALA A O 1
ATOM 777 N N . LEU A 1 107 ? 0.903 -2.917 9.738 1.00 96.31 107 LEU A N 1
ATOM 778 C CA . LEU A 1 107 ? -0.091 -3.955 9.523 1.00 96.31 107 LEU A CA 1
ATOM 779 C C . LEU A 1 107 ? 0.495 -5.062 8.645 1.00 96.31 107 LEU A C 1
ATOM 781 O O . LEU A 1 107 ? 0.870 -4.830 7.495 1.00 96.31 107 LEU A O 1
ATOM 785 N N . HIS A 1 108 ? 0.503 -6.278 9.187 1.00 97.62 108 HIS A N 1
ATOM 786 C CA . HIS A 1 108 ? 0.683 -7.519 8.443 1.00 97.62 108 HIS A CA 1
ATOM 787 C C . HIS A 1 108 ? -0.612 -8.328 8.548 1.00 97.62 108 HIS A C 1
ATOM 789 O O . HIS A 1 108 ? -0.945 -8.842 9.618 1.00 97.62 108 HIS A O 1
ATOM 795 N N . LEU A 1 109 ? -1.355 -8.401 7.446 1.00 97.69 109 LEU A N 1
ATOM 796 C CA . LEU A 1 109 ? -2.708 -8.944 7.400 1.00 97.69 109 LEU A CA 1
ATOM 797 C C . LEU A 1 109 ? -2.810 -10.008 6.295 1.00 97.69 109 LEU A C 1
ATOM 799 O O . LEU A 1 109 ? -3.028 -9.664 5.127 1.00 97.69 109 LEU A O 1
ATOM 803 N N . PRO A 1 110 ? -2.613 -11.294 6.638 1.00 97.88 110 PRO A N 1
ATOM 804 C CA . PRO A 1 110 ? -2.783 -12.406 5.707 1.00 97.88 110 PRO A CA 1
ATOM 805 C C . PRO A 1 110 ? -4.190 -12.475 5.101 1.00 97.88 110 PRO A C 1
ATOM 807 O O . PRO A 1 110 ? -5.121 -11.800 5.546 1.00 97.88 110 PRO A O 1
ATOM 810 N N . ALA A 1 111 ? -4.331 -13.265 4.039 1.00 97.44 111 ALA A N 1
ATOM 811 C CA . ALA A 1 111 ? -5.614 -13.501 3.383 1.00 97.44 111 ALA A CA 1
ATOM 812 C C . ALA A 1 111 ? -6.610 -14.174 4.341 1.00 97.44 111 ALA A C 1
ATOM 814 O O . ALA A 1 111 ? -6.248 -15.123 5.028 1.00 97.44 111 ALA A O 1
ATOM 815 N N . GLY A 1 112 ? -7.854 -13.694 4.380 1.00 97.62 112 GLY A N 1
ATOM 816 C CA . GLY A 1 112 ? -8.908 -14.240 5.241 1.00 97.62 112 GLY A CA 1
ATOM 817 C C . GLY A 1 112 ? -8.782 -13.894 6.728 1.00 97.62 112 GLY A C 1
ATOM 818 O O . GLY A 1 112 ? -9.653 -14.265 7.509 1.00 97.62 112 GLY A O 1
ATOM 819 N N . GLU A 1 113 ? -7.732 -13.183 7.142 1.00 98.25 113 GLU A N 1
ATOM 820 C CA . GLU A 1 113 ? -7.497 -12.871 8.550 1.00 98.25 113 GLU A CA 1
ATOM 821 C C . GLU A 1 113 ? -8.040 -11.496 8.966 1.00 98.25 113 GLU A C 1
ATOM 823 O O . GLU A 1 113 ? -8.314 -10.614 8.144 1.00 98.25 113 GLU A O 1
ATOM 828 N N . ARG A 1 114 ? -8.151 -11.306 10.287 1.00 98.12 114 ARG A N 1
ATOM 829 C CA . ARG A 1 114 ? -8.484 -10.041 10.952 1.00 98.12 114 ARG A CA 1
ATOM 830 C C . ARG A 1 114 ? -7.337 -9.602 11.863 1.00 98.12 114 ARG A C 1
ATOM 832 O O . ARG A 1 114 ? -6.662 -10.425 12.487 1.00 98.12 114 ARG A O 1
ATOM 839 N N . ARG A 1 115 ? -7.113 -8.292 11.958 1.00 97.94 115 ARG A N 1
ATOM 840 C CA . ARG A 1 115 ? -6.247 -7.664 12.966 1.00 97.94 115 ARG A CA 1
ATOM 841 C C . ARG A 1 115 ? -7.024 -6.584 13.700 1.00 97.94 115 ARG A C 1
ATOM 843 O O . ARG A 1 115 ? -7.809 -5.868 13.087 1.00 97.94 115 ARG A O 1
ATOM 850 N N . ARG A 1 116 ? -6.791 -6.477 15.004 1.00 97.69 116 ARG A N 1
ATOM 851 C CA . ARG A 1 116 ? -7.287 -5.380 15.833 1.00 97.69 116 ARG A CA 1
ATOM 852 C C . ARG A 1 116 ? -6.170 -4.359 15.995 1.00 97.69 116 ARG A C 1
ATOM 854 O O . ARG A 1 116 ? -5.070 -4.725 16.399 1.00 97.69 116 ARG A O 1
ATOM 861 N N . LEU A 1 117 ? -6.470 -3.108 15.681 1.00 97.06 117 LEU A N 1
ATOM 862 C CA . LEU A 1 117 ? -5.622 -1.957 15.955 1.00 97.06 117 LEU A CA 1
ATOM 863 C C . LEU A 1 117 ? -6.267 -1.160 17.081 1.00 97.06 117 LEU A C 1
ATOM 865 O O . LEU A 1 117 ? -7.469 -0.908 17.044 1.00 97.06 117 LEU A O 1
ATOM 869 N N . THR A 1 118 ? -5.479 -0.773 18.075 1.00 97.00 118 THR A N 1
ATOM 870 C CA . THR A 1 118 ? -5.969 -0.033 19.241 1.00 97.00 118 THR A CA 1
ATOM 871 C C . THR A 1 118 ? -5.356 1.357 19.235 1.00 97.00 118 THR A C 1
ATOM 873 O O . THR A 1 118 ? -4.151 1.502 19.032 1.00 97.00 118 THR A O 1
ATOM 876 N N . VAL A 1 119 ? -6.186 2.378 19.419 1.00 96.62 119 VAL A N 1
ATOM 877 C CA . VAL A 1 119 ? -5.786 3.786 19.466 1.00 96.62 119 VAL A CA 1
ATOM 878 C C . VAL A 1 119 ? -6.338 4.389 20.751 1.00 96.62 119 VAL A C 1
ATOM 880 O O . VAL A 1 119 ? -7.548 4.362 20.973 1.00 96.62 119 VAL A O 1
ATOM 883 N N . ALA A 1 120 ? -5.459 4.936 21.588 1.00 95.69 120 ALA A N 1
ATOM 884 C CA . ALA A 1 120 ? -5.863 5.744 22.731 1.00 95.69 120 ALA A CA 1
ATOM 885 C C . ALA A 1 120 ? -6.204 7.158 22.252 1.00 95.69 120 ALA A C 1
ATOM 887 O O . ALA A 1 120 ? -5.452 7.752 21.477 1.00 95.69 120 ALA A O 1
ATOM 888 N N . LEU A 1 121 ? -7.333 7.685 22.707 1.00 94.56 121 LEU A N 1
ATOM 889 C CA . LEU A 1 121 ? -7.827 9.026 22.429 1.00 94.56 121 LEU A CA 1
ATOM 890 C C . LEU A 1 121 ? -7.798 9.826 23.728 1.00 94.56 121 LEU A C 1
ATOM 892 O O . LEU A 1 121 ? -8.320 9.374 24.748 1.00 94.56 121 LEU A O 1
ATOM 896 N N . ARG A 1 122 ? -7.208 11.019 23.680 1.00 92.31 122 ARG A N 1
ATOM 897 C CA . ARG A 1 122 ? -7.101 11.954 24.806 1.00 92.31 122 ARG A CA 1
ATOM 898 C C . ARG A 1 122 ? -7.597 13.332 24.365 1.00 92.31 122 ARG A C 1
ATOM 900 O O . ARG A 1 122 ? -6.773 14.179 24.017 1.00 92.31 122 ARG A O 1
ATOM 907 N N . PRO A 1 123 ? -8.926 13.529 24.309 1.00 85.94 123 PRO A N 1
ATOM 908 C CA . PRO A 1 123 ? -9.506 14.803 23.913 1.00 85.94 123 PRO A CA 1
ATOM 909 C C . PRO A 1 123 ? -9.161 15.913 24.910 1.00 85.94 123 PRO A C 1
ATOM 911 O O . PRO A 1 123 ? -9.136 15.658 26.118 1.00 85.94 123 PRO A O 1
ATOM 914 N N . TRP A 1 124 ? -8.919 17.120 24.403 1.00 78.38 124 TRP A N 1
ATOM 915 C CA . TRP A 1 124 ? -8.604 18.325 25.176 1.00 78.38 124 TRP A CA 1
ATOM 916 C C . TRP A 1 124 ? -9.541 19.480 24.828 1.00 78.38 124 TRP A C 1
ATOM 918 O O . TRP A 1 124 ? -10.075 19.484 23.694 1.00 78.38 124 TRP A O 1
#

Foldseek 3Di:
DDCDPVLVVQLVCLVVQLVVQVVDPVSNVVSNVVSVVVSVVVVVVCVVQDQDPVQKDKDKDWDPDDDQQDKTKIKIKIFRQDQAWDWDKDAPPDDVQQVWPPRIDTDTYHHGGIDIDMIITGGD

Secondary structure (DSSP, 8-state):
-PPPHHHHHHHHHTHHHHHHTTTSHHHHHHHHHHHHHHHHHHHHHHHHHSPPGGGEEEEEE--S---TT--EEEEEEEEE-SSS-EEEEEE----GGGT-BSSEEEEEE-TT-EEEEEEEE---

Organism: NCBI:txid1358026

Nearest PDB structures (foldseek):
  7e1y-assembly1_H  TM=5.394E-01  e=4.605E-02  Staphylothermus marinus F1
  8oxy-assembly1_A  TM=5.973E-01  e=1.372E-01  Homo sapiens
  6xt9-assembly1_I  TM=5.871E-01  e=5.538E-01  Homo sapiens
  7ad7-assembly1_A  TM=6.847E-01  e=1.376E+00  Homo sapiens
  6dfs-assembly1_C  TM=3.194E-01  e=4.355E+00  Mus musculus

Sequence (124 aa):
MTVSGRFVALLALGVVPVVLLGGEAALAYAALGAWVVLCLLLGAIDLVLAASPRRVVLERSIPARVRLGAEAVSELFVTNTGRRTIRGTVRDAWEPSAGATPPRQALHLPAGERRRLTVALRPW

Radius of gyration: 22.74 Å; Cα contacts (8 Å, |Δi|>4): 189; chains: 1; bounding box: 45×33×66 Å

pLDDT: mean 94.52, std 5.3, range [56.41, 98.69]

Solvent-accessible surface area (backbone atoms only — not comparable to full-atom values): 7089 Å² total; per-residue (Å²): 136,80,90,49,73,65,57,53,50,57,56,56,54,40,53,54,58,23,60,74,35,48,91,40,68,69,52,18,52,50,41,43,52,52,43,52,50,50,50,50,51,54,49,48,51,49,58,72,68,48,54,62,73,88,34,52,48,80,48,78,50,59,72,94,71,76,60,90,78,42,76,42,62,38,38,39,38,45,30,27,77,35,89,44,57,43,75,53,70,48,64,82,73,69,59,80,62,39,45,52,42,66,54,60,43,82,41,82,40,47,48,69,36,74,47,80,46,73,27,42,26,44,45,118

Mean predicted aligned error: 4.41 Å